Protein AF-A0A8S4MNX4-F1 (afdb_monomer_lite)

Structure (mmCIF, N/CA/C/O backbone):
data_AF-A0A8S4MNX4-F1
#
_entry.id   AF-A0A8S4MNX4-F1
#
loop_
_atom_site.group_PDB
_atom_site.id
_atom_site.type_symbol
_atom_site.label_atom_id
_atom_site.label_alt_id
_atom_site.label_comp_id
_atom_site.label_asym_id
_atom_site.label_entity_id
_atom_site.label_seq_id
_atom_site.pdbx_PDB_ins_code
_atom_site.Cartn_x
_atom_site.Cartn_y
_atom_site.Cartn_z
_atom_site.occupancy
_atom_site.B_iso_or_equiv
_atom_site.auth_seq_id
_atom_site.auth_comp_id
_atom_site.auth_asym_id
_atom_site.auth_atom_id
_atom_site.pdbx_PDB_model_num
ATOM 1 N N . MET A 1 1 ? 34.946 47.083 18.768 1.00 39.03 1 MET A N 1
ATOM 2 C CA . MET A 1 1 ? 33.896 46.041 18.803 1.00 39.03 1 MET A CA 1
ATOM 3 C C . MET A 1 1 ? 33.936 45.391 20.173 1.00 39.03 1 MET A C 1
ATOM 5 O O . MET A 1 1 ? 34.998 44.971 20.611 1.00 39.03 1 MET A O 1
ATOM 9 N N . THR A 1 2 ? 32.820 45.451 20.888 1.00 36.00 2 THR A N 1
ATOM 10 C CA . THR A 1 2 ? 32.726 45.239 22.337 1.00 36.00 2 THR A CA 1
ATOM 11 C C . THR A 1 2 ? 32.490 43.760 22.642 1.00 36.00 2 THR A C 1
ATOM 13 O O . THR A 1 2 ? 31.505 43.188 22.185 1.00 36.00 2 THR A O 1
ATOM 16 N N . PHE A 1 3 ? 33.386 43.136 23.410 1.00 36.28 3 PHE A N 1
ATOM 17 C CA . PHE A 1 3 ? 33.218 41.770 23.909 1.00 36.28 3 PHE A CA 1
ATOM 18 C C . PHE A 1 3 ? 32.272 41.771 25.115 1.00 36.28 3 PHE A C 1
ATOM 20 O O . PHE A 1 3 ? 32.603 42.301 26.176 1.00 36.28 3 PHE A O 1
ATOM 27 N N . VAL A 1 4 ? 31.095 41.161 24.969 1.00 43.47 4 VAL A N 1
ATOM 28 C CA . VAL A 1 4 ? 30.191 40.906 26.096 1.00 43.47 4 VAL A CA 1
ATOM 29 C C . VAL A 1 4 ? 30.717 39.697 26.873 1.00 43.47 4 VAL A C 1
ATOM 31 O O . VAL A 1 4 ? 30.594 38.553 26.439 1.00 43.47 4 VAL A O 1
ATOM 34 N N . ARG A 1 5 ? 31.316 39.964 28.039 1.00 37.06 5 ARG A N 1
ATOM 35 C CA . ARG A 1 5 ? 31.623 38.970 29.079 1.00 37.06 5 ARG A CA 1
ATOM 36 C C . ARG A 1 5 ? 30.320 38.288 29.518 1.00 37.06 5 ARG A C 1
ATOM 38 O O . ARG A 1 5 ? 29.482 38.927 30.151 1.00 37.06 5 ARG A O 1
ATOM 45 N N . LYS A 1 6 ? 30.152 36.993 29.230 1.00 40.72 6 LYS A N 1
ATOM 46 C CA . LYS A 1 6 ? 29.154 36.165 29.924 1.00 40.72 6 LYS A CA 1
ATOM 47 C C . LYS A 1 6 ? 29.643 35.912 31.352 1.00 40.72 6 LYS A C 1
ATOM 49 O O . LYS A 1 6 ? 30.762 35.455 31.564 1.00 40.72 6 LYS A O 1
ATOM 54 N N . LYS A 1 7 ? 28.798 36.274 32.314 1.00 39.12 7 LYS A N 1
ATOM 55 C CA . LYS A 1 7 ? 28.957 36.038 33.752 1.00 39.12 7 LYS A CA 1
ATOM 56 C C . LYS A 1 7 ? 28.860 34.520 34.012 1.00 39.12 7 LYS A C 1
ATOM 58 O O . LYS A 1 7 ? 27.971 33.906 33.418 1.00 39.12 7 LYS A O 1
ATOM 63 N N . PRO A 1 8 ? 29.719 33.908 34.844 1.00 38.78 8 PRO A N 1
ATOM 64 C CA . PRO A 1 8 ? 29.525 32.519 35.240 1.00 38.78 8 PRO A CA 1
ATOM 65 C C . PRO A 1 8 ? 28.277 32.441 36.128 1.00 38.78 8 PRO A C 1
ATOM 67 O O . PRO A 1 8 ? 28.123 33.229 37.064 1.00 38.78 8 PRO A O 1
ATOM 70 N N . LEU A 1 9 ? 27.351 31.551 35.772 1.00 41.06 9 LEU A N 1
ATOM 71 C CA . LEU A 1 9 ? 26.230 31.185 36.631 1.00 41.06 9 LEU A CA 1
ATOM 72 C C . LEU A 1 9 ? 26.793 30.347 37.778 1.00 41.06 9 LEU A C 1
ATOM 74 O O . LEU A 1 9 ? 27.522 29.392 37.539 1.00 41.06 9 LEU A O 1
ATOM 78 N N . SER A 1 10 ? 26.487 30.803 38.990 1.00 39.88 10 SER A N 1
ATOM 79 C CA . SER A 1 10 ? 26.881 30.239 40.277 1.00 39.88 10 SER A CA 1
ATOM 80 C C . SER A 1 10 ? 26.704 28.725 40.324 1.00 39.88 10 SER A C 1
ATOM 82 O O . SER A 1 10 ? 25.630 28.221 39.989 1.00 39.88 10 SER A O 1
ATOM 84 N N . ASP A 1 11 ? 27.745 28.042 40.796 1.00 48.66 11 ASP A N 1
ATOM 85 C CA . ASP A 1 11 ? 27.644 26.715 41.391 1.00 48.66 11 ASP A CA 1
ATOM 86 C C . ASP A 1 11 ? 26.661 26.798 42.566 1.00 48.66 11 ASP A C 1
ATOM 88 O O . ASP A 1 11 ? 26.809 27.673 43.417 1.00 48.66 11 ASP A O 1
ATOM 92 N N . ASP A 1 12 ? 25.605 25.985 42.487 1.00 46.22 12 ASP A N 1
ATOM 93 C CA . ASP A 1 12 ? 24.727 25.475 43.557 1.00 46.22 12 ASP A CA 1
ATOM 94 C C . ASP A 1 12 ? 23.329 25.188 42.980 1.00 46.22 12 ASP A C 1
ATOM 96 O O . ASP A 1 12 ? 22.309 25.745 43.385 1.00 46.22 12 ASP A O 1
ATOM 100 N N . VAL A 1 13 ? 23.268 24.286 41.992 1.00 44.94 13 VAL A N 1
ATOM 101 C CA . VAL A 1 13 ? 22.011 23.622 41.625 1.00 44.94 13 VAL A CA 1
ATOM 102 C C . VAL A 1 13 ? 22.039 22.237 42.250 1.00 44.94 13 VAL A C 1
ATOM 104 O O . VAL A 1 13 ? 22.591 21.291 41.691 1.00 44.94 13 VAL A O 1
ATOM 107 N N . ILE A 1 14 ? 21.442 22.121 43.433 1.00 46.50 14 ILE A N 1
ATOM 108 C CA . ILE A 1 14 ? 21.118 20.828 44.032 1.00 46.50 14 ILE A CA 1
ATOM 109 C C . ILE A 1 14 ? 20.014 20.212 43.164 1.00 46.50 14 ILE A C 1
ATOM 111 O O . ILE A 1 14 ? 18.851 20.604 43.255 1.00 46.50 14 ILE A O 1
ATOM 115 N N . LEU A 1 15 ? 20.380 19.280 42.278 1.00 45.38 15 LEU A N 1
ATOM 116 C CA . LEU A 1 15 ? 19.405 18.462 41.557 1.00 45.38 15 LEU A CA 1
ATOM 117 C C . LEU A 1 15 ? 18.716 17.515 42.558 1.00 45.38 15 LEU A C 1
ATOM 119 O O . LEU A 1 15 ? 19.412 16.728 43.202 1.00 45.38 15 LEU A O 1
ATOM 123 N N . PRO A 1 16 ? 17.378 17.532 42.690 1.00 46.88 16 PRO A N 1
ATOM 124 C CA . PRO A 1 16 ? 16.677 16.544 43.500 1.00 46.88 16 PRO A CA 1
ATOM 125 C C . PRO A 1 16 ? 16.816 15.146 42.875 1.00 46.88 16 PRO A C 1
ATOM 127 O O . PRO A 1 16 ? 16.518 14.940 41.696 1.00 46.88 16 PRO A O 1
ATOM 130 N N . SER A 1 17 ? 17.246 14.175 43.681 1.00 50.31 17 SER A N 1
ATOM 131 C CA . SER A 1 17 ? 17.567 12.777 43.333 1.00 50.31 17 SER A CA 1
ATOM 132 C C . SER A 1 17 ? 16.363 11.913 42.920 1.00 50.31 17 SER A C 1
ATOM 134 O O . SER A 1 17 ? 16.457 10.690 42.858 1.00 50.31 17 SER A O 1
ATOM 136 N N . ASN A 1 18 ? 15.210 12.531 42.684 1.00 49.69 18 ASN A N 1
ATOM 137 C CA . ASN A 1 18 ? 13.906 11.886 42.580 1.00 49.69 18 ASN A CA 1
ATOM 138 C C . ASN A 1 18 ? 13.135 12.340 41.330 1.00 49.69 18 ASN A C 1
ATOM 140 O O . ASN A 1 18 ? 11.906 12.364 41.316 1.00 49.69 18 ASN A O 1
ATOM 144 N N . LEU A 1 19 ? 13.863 12.627 40.246 1.00 43.12 19 LEU A N 1
ATOM 145 C CA . LEU A 1 19 ? 13.312 12.647 38.891 1.00 43.12 19 LEU A CA 1
ATOM 146 C C . LEU A 1 19 ? 12.924 11.218 38.488 1.00 43.12 19 LEU A C 1
ATOM 148 O O . LEU A 1 19 ? 13.698 10.477 37.885 1.00 43.12 19 LEU A O 1
ATOM 152 N N . THR A 1 20 ? 11.704 10.816 38.838 1.00 49.06 20 THR A N 1
ATOM 153 C CA . THR A 1 20 ? 11.046 9.688 38.178 1.00 49.06 20 THR A CA 1
ATOM 154 C C . THR A 1 20 ? 10.915 10.069 36.707 1.00 49.06 20 THR A C 1
ATOM 156 O O . THR A 1 20 ? 10.395 11.138 36.393 1.00 49.06 20 THR A O 1
ATOM 159 N N . SER A 1 21 ? 11.442 9.242 35.804 1.00 52.34 21 SER A N 1
ATOM 160 C CA . SER A 1 21 ? 11.353 9.468 34.360 1.00 52.34 21 SER A CA 1
ATOM 161 C C . SER A 1 21 ? 9.887 9.352 33.927 1.00 52.34 21 SER A C 1
ATOM 163 O O . SER A 1 21 ? 9.402 8.284 33.562 1.00 52.34 21 SER A O 1
ATOM 165 N N . GLY A 1 22 ? 9.136 10.443 34.071 1.00 52.94 22 GLY A N 1
ATOM 166 C CA . GLY A 1 22 ? 7.780 10.563 33.564 1.00 52.94 22 GLY A CA 1
ATOM 167 C C . GLY A 1 22 ? 7.856 10.671 32.051 1.00 52.94 22 GLY A C 1
ATOM 168 O O . GLY A 1 22 ? 8.294 11.691 31.522 1.00 52.94 22 GLY A O 1
ATOM 169 N N . SER A 1 23 ? 7.473 9.605 31.352 1.00 58.25 23 SER A N 1
ATOM 170 C CA . SER A 1 23 ? 7.334 9.636 29.899 1.00 58.25 23 SER A CA 1
ATOM 171 C C . SER A 1 23 ? 6.210 10.606 29.542 1.00 58.25 23 SER A C 1
ATOM 173 O O . SER A 1 23 ? 5.058 10.408 29.932 1.00 58.25 23 SER A O 1
ATOM 175 N N . LEU A 1 24 ? 6.545 11.688 28.843 1.00 54.34 24 LEU A N 1
ATOM 176 C CA . LEU A 1 24 ? 5.565 12.663 28.389 1.00 54.34 24 LEU A CA 1
ATOM 177 C C . LEU A 1 24 ? 4.922 12.123 27.108 1.00 54.34 24 LEU A C 1
ATOM 179 O O . LEU A 1 24 ? 5.516 12.176 26.031 1.00 54.34 24 LEU A O 1
ATOM 183 N N . ILE A 1 25 ? 3.714 11.569 27.228 1.00 50.03 25 ILE A N 1
ATOM 184 C CA . ILE A 1 25 ? 2.930 11.129 26.071 1.00 50.03 25 ILE A CA 1
ATOM 185 C C . ILE A 1 25 ? 2.338 12.378 25.413 1.00 50.03 25 ILE A C 1
ATOM 187 O O . ILE A 1 25 ? 1.323 12.914 25.854 1.00 50.03 25 ILE A O 1
ATOM 191 N N . VAL A 1 26 ? 2.989 12.863 24.354 1.00 49.31 26 VAL A N 1
ATOM 192 C CA . VAL A 1 26 ? 2.405 13.882 23.475 1.00 49.31 26 VAL A CA 1
ATOM 193 C C . VAL A 1 26 ? 1.357 13.195 22.604 1.00 49.31 26 VAL A C 1
ATOM 195 O O . VAL A 1 26 ? 1.685 12.584 21.588 1.00 49.31 26 VAL A O 1
ATOM 198 N N . VAL A 1 27 ? 0.089 13.287 23.001 1.00 51.09 27 VAL A N 1
ATOM 199 C CA . VAL A 1 27 ? -1.033 12.888 22.145 1.00 51.09 27 VAL A CA 1
ATOM 200 C C . VAL A 1 27 ? -1.179 13.963 21.069 1.00 51.09 27 VAL A C 1
ATOM 202 O O . VAL A 1 27 ? -1.701 15.046 21.331 1.00 51.09 27 VAL A O 1
ATOM 205 N N . GLN A 1 28 ? -0.651 13.711 19.868 1.00 54.62 28 GLN A N 1
ATOM 206 C CA . GLN A 1 28 ? -0.960 14.561 18.719 1.00 54.62 28 GLN A CA 1
ATOM 207 C C . GLN A 1 28 ? -2.448 14.391 18.390 1.00 54.62 28 GLN A C 1
ATOM 209 O O . GLN A 1 28 ? -2.867 13.255 18.164 1.00 54.62 28 GLN A O 1
ATOM 214 N N . PRO A 1 29 ? -3.243 15.476 18.364 1.00 58.97 29 PRO A N 1
ATOM 215 C CA . PRO A 1 29 ? -4.630 15.388 17.936 1.00 58.97 29 PRO A CA 1
ATOM 216 C C . PRO A 1 29 ? -4.685 14.869 16.497 1.00 58.97 29 PRO A C 1
ATOM 218 O O . PRO A 1 29 ? -3.839 15.231 15.670 1.00 58.97 29 PRO A O 1
ATOM 221 N N . GLU A 1 30 ? -5.668 14.015 16.211 1.00 65.62 30 GLU A N 1
ATOM 222 C CA . GLU A 1 30 ? -5.913 13.541 14.852 1.00 65.62 30 GLU A CA 1
ATOM 223 C C . GLU A 1 30 ? -6.116 14.749 13.937 1.00 65.62 30 GLU A C 1
ATOM 225 O O . GLU A 1 30 ? -6.883 15.669 14.231 1.00 65.62 30 GLU A O 1
ATOM 230 N N . GLN A 1 31 ? -5.331 14.799 12.859 1.00 73.00 31 GLN A N 1
ATOM 231 C CA . GLN A 1 31 ? -5.483 15.860 11.875 1.00 73.00 31 GLN A CA 1
ATOM 232 C C . GLN A 1 31 ? -6.811 15.643 11.151 1.00 73.00 31 GLN A C 1
ATOM 234 O O . GLN A 1 31 ? -7.130 14.495 10.854 1.00 73.00 31 GLN A O 1
ATOM 239 N N . PRO A 1 32 ? -7.558 16.711 10.832 1.00 77.62 32 PRO A N 1
ATOM 240 C CA . PRO A 1 32 ? -8.809 16.557 10.116 1.00 77.62 32 PRO A CA 1
ATOM 241 C C . PRO A 1 32 ? -8.562 15.926 8.748 1.00 77.62 32 PRO A C 1
ATOM 243 O O . PRO A 1 32 ? -7.567 16.248 8.070 1.00 77.62 32 PRO A O 1
ATOM 246 N N . ASP A 1 33 ? -9.511 15.081 8.362 1.00 85.19 33 ASP A N 1
ATOM 247 C CA . ASP A 1 33 ? -9.561 14.480 7.042 1.00 85.19 33 ASP A CA 1
ATOM 248 C C . ASP A 1 33 ? -9.594 15.564 5.963 1.00 85.19 33 ASP A C 1
ATOM 250 O O . ASP A 1 33 ? -10.195 16.634 6.122 1.00 85.19 33 ASP A O 1
ATOM 254 N N . LEU A 1 34 ? -8.926 15.283 4.851 1.00 83.12 34 LEU A N 1
ATOM 255 C CA . LEU A 1 34 ? -8.986 16.076 3.638 1.00 83.12 34 LEU A CA 1
ATOM 256 C C . LEU A 1 34 ? -9.549 15.239 2.492 1.00 83.12 34 LEU A C 1
ATOM 258 O O . LEU A 1 34 ? -9.193 14.066 2.371 1.00 83.12 34 LEU A O 1
ATOM 262 N N . PRO A 1 35 ? -10.352 15.858 1.612 1.00 84.00 35 PRO A N 1
ATOM 263 C CA . PRO A 1 35 ? -10.876 15.181 0.436 1.00 84.00 35 PRO A CA 1
ATOM 264 C C . PRO A 1 35 ? -9.740 14.751 -0.495 1.00 84.00 35 PRO A C 1
ATOM 266 O O . PRO A 1 35 ? -8.751 15.480 -0.672 1.00 84.00 35 PRO A O 1
ATOM 269 N N . LEU A 1 36 ? -9.902 13.588 -1.130 1.00 85.56 36 LEU A N 1
ATOM 270 C CA . LEU A 1 36 ? -8.908 13.035 -2.048 1.00 85.56 36 LEU A CA 1
ATOM 271 C C . LEU A 1 36 ? -8.596 13.985 -3.206 1.00 85.56 36 LEU A C 1
ATOM 273 O O . LEU A 1 36 ? -7.433 14.095 -3.597 1.00 85.56 36 LEU A O 1
ATOM 277 N N . GLU A 1 37 ? -9.590 14.705 -3.727 1.00 85.12 37 GLU A N 1
ATOM 278 C CA . GLU A 1 37 ? -9.418 15.648 -4.837 1.00 85.12 37 GLU A CA 1
ATOM 279 C C . GLU A 1 37 ? -8.379 16.725 -4.509 1.00 85.12 37 GLU A C 1
ATOM 281 O O . GLU A 1 37 ? -7.594 17.110 -5.373 1.00 85.12 37 GLU A O 1
ATOM 286 N N . GLY A 1 38 ? -8.329 17.166 -3.247 1.00 82.88 38 GLY A N 1
ATOM 287 C CA . GLY A 1 38 ? -7.366 18.161 -2.781 1.00 82.88 38 GLY A CA 1
ATOM 288 C C . GLY A 1 38 ? -5.952 17.614 -2.567 1.00 82.88 38 GLY A C 1
ATOM 289 O O . GLY A 1 38 ? -5.016 18.402 -2.479 1.00 82.88 38 GLY A O 1
ATOM 290 N N . LEU A 1 39 ? -5.783 16.289 -2.477 1.00 89.75 39 LEU A N 1
ATOM 291 C CA . LEU A 1 39 ? -4.498 15.630 -2.201 1.00 89.75 39 LEU A 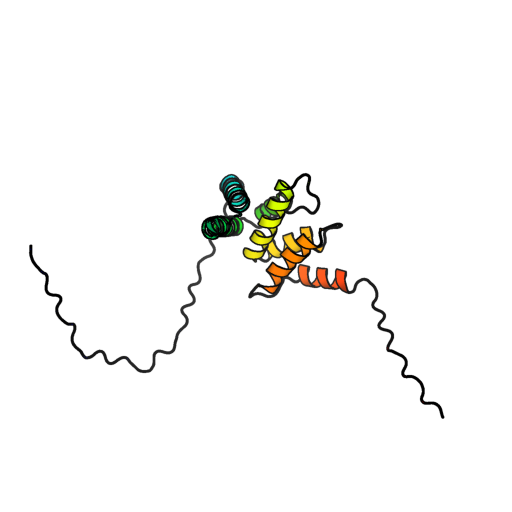CA 1
ATOM 292 C C . LEU A 1 39 ? -3.966 14.792 -3.368 1.00 89.75 39 LEU A C 1
ATOM 294 O O . LEU A 1 39 ? -2.832 14.310 -3.322 1.00 89.75 39 LEU A O 1
ATOM 298 N N . GLN A 1 40 ? -4.766 14.584 -4.411 1.00 92.38 40 GLN A N 1
ATOM 299 C CA . GLN A 1 40 ? -4.465 13.633 -5.474 1.00 92.38 40 GLN A CA 1
ATOM 300 C C . GLN A 1 40 ? -3.170 13.971 -6.222 1.00 92.38 40 GLN A C 1
ATOM 302 O O . GLN A 1 40 ? -2.369 13.072 -6.493 1.00 92.38 40 GLN A O 1
ATOM 307 N N . GLU A 1 41 ? -2.957 15.242 -6.562 1.00 93.94 41 GLU A N 1
ATOM 308 C CA . GLU A 1 41 ? -1.743 15.679 -7.261 1.00 93.94 41 GLU A CA 1
ATOM 309 C C . GLU A 1 41 ? -0.497 15.450 -6.404 1.00 93.94 41 GLU A C 1
ATOM 311 O O . GLU A 1 41 ? 0.490 14.892 -6.891 1.00 93.94 41 GLU A O 1
ATOM 316 N N . ASP A 1 42 ? -0.573 15.767 -5.112 1.00 96.06 42 ASP A N 1
ATOM 317 C CA . ASP A 1 42 ? 0.524 15.562 -4.170 1.00 96.06 42 ASP A CA 1
ATOM 318 C C . ASP A 1 42 ? 0.821 14.076 -3.956 1.00 96.06 42 ASP A C 1
ATOM 320 O O . ASP A 1 42 ? 1.988 13.674 -3.916 1.00 96.06 42 ASP A O 1
ATOM 324 N N . ILE A 1 43 ? -0.209 13.229 -3.865 1.00 96.62 43 ILE A N 1
ATOM 325 C CA . ILE A 1 43 ? -0.044 11.774 -3.758 1.00 96.62 43 ILE A CA 1
ATOM 326 C C . ILE A 1 43 ? 0.670 11.233 -5.002 1.00 96.62 43 ILE A C 1
ATOM 328 O O . ILE A 1 43 ? 1.660 10.507 -4.881 1.00 96.62 43 ILE A O 1
ATOM 332 N N . ILE A 1 44 ? 0.226 11.618 -6.202 1.00 96.62 44 ILE A N 1
ATOM 333 C CA . ILE A 1 44 ? 0.845 11.190 -7.466 1.00 96.62 44 ILE A CA 1
ATOM 334 C C . ILE A 1 44 ? 2.277 11.731 -7.592 1.00 96.62 44 ILE A C 1
ATOM 336 O O . ILE A 1 44 ? 3.174 11.015 -8.062 1.00 96.62 44 ILE A O 1
ATOM 340 N N . GLY A 1 45 ? 2.507 12.971 -7.162 1.00 96.88 45 GLY A N 1
ATOM 341 C CA . GLY A 1 45 ? 3.816 13.615 -7.147 1.00 96.88 45 GLY A CA 1
ATOM 342 C C . GLY A 1 45 ? 4.802 12.874 -6.249 1.00 96.88 45 GLY A C 1
ATOM 343 O O . GLY A 1 45 ? 5.891 12.506 -6.699 1.00 96.88 45 GLY A O 1
ATOM 344 N N . ASN A 1 46 ? 4.400 12.565 -5.015 1.00 98.12 46 ASN A N 1
ATOM 345 C CA . ASN A 1 46 ? 5.225 11.822 -4.064 1.00 98.12 46 ASN A CA 1
ATOM 346 C C . ASN A 1 46 ? 5.465 10.376 -4.512 1.00 98.12 46 ASN A C 1
ATOM 348 O O . ASN A 1 46 ? 6.602 9.904 -4.467 1.00 98.12 46 ASN A O 1
ATOM 352 N N . LEU A 1 47 ? 4.444 9.702 -5.044 1.00 96.94 47 LEU A N 1
ATOM 353 C CA . LEU A 1 47 ? 4.572 8.365 -5.631 1.00 96.94 47 LEU A CA 1
ATOM 354 C C . LEU A 1 47 ? 5.599 8.350 -6.775 1.00 96.94 47 LEU A C 1
ATOM 356 O O . LEU A 1 47 ? 6.507 7.515 -6.823 1.00 96.94 47 LEU A O 1
ATOM 360 N N . THR A 1 48 ? 5.510 9.333 -7.672 1.00 97.44 48 THR A N 1
ATOM 361 C CA . THR A 1 48 ? 6.470 9.502 -8.768 1.00 97.44 48 THR A CA 1
ATOM 362 C C . THR A 1 48 ? 7.866 9.841 -8.250 1.00 97.44 48 THR A C 1
ATOM 364 O O . THR A 1 48 ? 8.849 9.332 -8.792 1.00 97.44 48 THR A O 1
ATOM 367 N N . CYS A 1 49 ? 7.976 10.659 -7.201 1.00 97.81 49 CYS A N 1
ATOM 368 C CA . CYS A 1 49 ? 9.255 10.971 -6.574 1.00 97.81 49 CYS A CA 1
ATOM 369 C C . CYS A 1 49 ? 9.934 9.711 -6.023 1.00 97.81 49 CYS A C 1
ATOM 371 O O . CYS A 1 49 ? 11.104 9.483 -6.337 1.00 97.81 49 CYS A O 1
ATOM 373 N N . VAL A 1 50 ? 9.215 8.877 -5.261 1.00 97.56 50 VAL A N 1
ATOM 374 C CA . VAL A 1 50 ? 9.758 7.625 -4.704 1.00 97.56 50 VAL A CA 1
ATOM 375 C C . VAL A 1 50 ? 10.282 6.730 -5.825 1.00 97.56 50 VAL A C 1
ATOM 377 O O . VAL A 1 50 ? 11.421 6.265 -5.765 1.00 97.56 50 VAL A O 1
ATOM 380 N N . ARG A 1 51 ? 9.490 6.562 -6.889 1.00 96.19 51 ARG A N 1
ATOM 381 C CA . ARG A 1 51 ? 9.847 5.735 -8.047 1.00 96.19 51 ARG A CA 1
ATOM 382 C C . ARG A 1 51 ? 11.084 6.237 -8.796 1.00 96.19 51 ARG A C 1
ATOM 384 O O . ARG A 1 51 ? 11.885 5.422 -9.246 1.00 96.19 51 ARG A O 1
ATOM 391 N N . LYS A 1 52 ? 11.250 7.557 -8.942 1.00 96.38 52 LYS A N 1
ATOM 392 C CA . LYS A 1 52 ? 12.381 8.161 -9.676 1.00 96.38 52 LYS A CA 1
ATOM 393 C C . LYS A 1 52 ? 13.708 8.108 -8.910 1.00 96.38 52 LYS A C 1
ATOM 395 O O . LYS A 1 52 ? 14.760 8.136 -9.542 1.00 96.38 52 LYS A O 1
ATOM 400 N N . HIS A 1 53 ? 13.673 8.029 -7.582 1.00 95.56 53 HIS A N 1
ATOM 401 C CA . HIS A 1 53 ? 14.864 8.096 -6.735 1.00 95.56 53 HIS A CA 1
ATOM 402 C C . HIS A 1 53 ? 15.316 6.701 -6.276 1.00 95.56 53 HIS A C 1
ATOM 404 O O . HIS A 1 53 ? 15.053 6.280 -5.149 1.00 95.56 53 HIS A O 1
ATOM 410 N N . GLN A 1 54 ? 15.996 5.950 -7.148 1.00 89.38 54 GLN A N 1
ATOM 411 C CA . GLN A 1 54 ? 16.357 4.549 -6.867 1.00 89.38 54 GLN A CA 1
ATOM 412 C C . GLN A 1 54 ? 17.801 4.344 -6.384 1.00 89.38 54 GLN A C 1
ATOM 414 O O . GLN A 1 54 ? 18.087 3.313 -5.771 1.00 89.38 54 GLN A O 1
ATOM 419 N N . THR A 1 55 ? 18.705 5.306 -6.598 1.00 91.81 55 THR A N 1
ATOM 420 C CA . THR A 1 55 ? 20.125 5.140 -6.243 1.00 91.81 55 THR A CA 1
ATOM 421 C C . THR A 1 55 ? 20.376 5.300 -4.738 1.00 91.81 55 THR A C 1
ATOM 423 O O . THR A 1 55 ? 19.571 5.883 -4.009 1.00 91.81 55 THR A O 1
ATOM 426 N N . LYS A 1 56 ? 21.514 4.781 -4.250 1.00 89.75 56 LYS A N 1
ATOM 427 C CA . LYS A 1 56 ? 21.906 4.901 -2.832 1.00 89.75 56 LYS A CA 1
ATOM 428 C C . LYS A 1 56 ? 22.038 6.364 -2.395 1.00 89.75 56 LYS A C 1
ATOM 430 O O . LYS A 1 56 ? 21.529 6.721 -1.333 1.00 89.75 56 LYS A O 1
ATOM 435 N N . ASP A 1 57 ? 22.619 7.210 -3.241 1.00 93.69 57 ASP A N 1
ATOM 436 C CA . ASP A 1 57 ? 22.817 8.640 -2.957 1.00 93.69 57 ASP A CA 1
ATOM 437 C C . ASP A 1 57 ? 21.493 9.415 -2.884 1.00 93.69 57 ASP A C 1
ATOM 439 O O . ASP A 1 57 ? 21.389 10.441 -2.217 1.00 93.69 57 ASP A O 1
ATOM 443 N N . GLN A 1 58 ? 20.443 8.890 -3.519 1.00 94.19 58 GLN A N 1
ATOM 444 C CA . GLN A 1 58 ? 19.098 9.464 -3.519 1.00 94.19 58 GLN A CA 1
ATOM 445 C C . GLN A 1 58 ? 18.201 8.925 -2.393 1.00 94.19 58 GLN A C 1
ATOM 447 O O . GLN A 1 58 ? 17.037 9.323 -2.291 1.00 94.19 58 GLN A O 1
ATOM 452 N N . SER A 1 59 ? 18.719 8.038 -1.536 1.00 93.88 59 SER A N 1
ATOM 453 C CA . SER A 1 59 ? 17.949 7.375 -0.475 1.00 93.88 59 SER A CA 1
ATOM 454 C C . SER A 1 59 ? 17.230 8.358 0.448 1.00 93.88 59 SER A C 1
ATOM 456 O O . SER A 1 59 ? 16.055 8.160 0.741 1.00 93.88 59 SER A O 1
ATOM 458 N N . ARG A 1 60 ? 17.888 9.455 0.844 1.00 96.19 60 ARG A N 1
ATOM 459 C CA . ARG A 1 60 ? 17.283 10.487 1.699 1.00 96.19 60 ARG A CA 1
ATOM 460 C C . ARG A 1 60 ? 16.062 11.127 1.038 1.00 96.19 60 ARG A C 1
ATOM 462 O O . ARG A 1 60 ? 15.023 11.240 1.677 1.00 96.19 60 ARG A O 1
ATOM 469 N N . THR A 1 61 ? 16.169 11.507 -0.234 1.00 96.75 61 THR A N 1
ATOM 470 C CA . THR A 1 61 ? 15.055 12.093 -0.994 1.00 96.75 61 THR A CA 1
ATOM 471 C C . THR A 1 61 ? 13.920 11.093 -1.164 1.00 96.75 61 THR A C 1
ATOM 473 O O . THR A 1 61 ? 12.765 11.439 -0.921 1.00 96.75 61 THR A O 1
ATOM 476 N N . ARG A 1 62 ? 14.242 9.836 -1.499 1.00 97.12 62 ARG A N 1
ATOM 477 C CA . ARG A 1 62 ? 13.247 8.761 -1.593 1.00 97.12 62 ARG A CA 1
ATOM 478 C C . ARG A 1 62 ? 12.483 8.595 -0.280 1.00 97.12 62 ARG A C 1
ATOM 480 O O . ARG A 1 62 ? 11.256 8.566 -0.303 1.00 97.12 62 ARG A O 1
ATOM 487 N N . SER A 1 63 ? 13.190 8.525 0.848 1.00 97.12 63 SER A N 1
ATOM 488 C CA . SER A 1 63 ? 12.569 8.392 2.169 1.00 97.12 63 SER A CA 1
ATOM 489 C C . SER A 1 63 ? 11.691 9.593 2.509 1.00 97.12 63 SER A C 1
ATOM 491 O O . SER A 1 63 ? 10.580 9.404 2.990 1.00 97.12 63 SER A O 1
ATOM 493 N N . THR A 1 64 ? 12.129 10.819 2.208 1.00 97.81 64 THR A N 1
ATOM 494 C CA . THR A 1 64 ? 11.303 12.020 2.407 1.00 97.81 64 THR A CA 1
ATOM 495 C C . THR A 1 64 ? 10.006 11.951 1.603 1.00 97.81 64 THR A C 1
ATOM 497 O O . THR A 1 64 ? 8.937 12.159 2.171 1.00 97.81 64 THR A O 1
ATOM 500 N N . CYS A 1 65 ? 10.082 11.605 0.315 1.00 98.19 65 CYS A N 1
ATOM 501 C CA . CYS A 1 65 ? 8.899 11.480 -0.538 1.00 98.19 65 CYS A CA 1
ATOM 502 C C . CYS A 1 65 ? 7.961 10.360 -0.066 1.00 98.19 65 CYS A C 1
ATOM 504 O O . CYS A 1 65 ? 6.743 10.520 -0.085 1.00 98.19 65 CYS A O 1
ATOM 506 N N . PHE A 1 66 ? 8.509 9.245 0.421 1.00 98.12 66 PHE A N 1
ATOM 507 C CA . PHE A 1 66 ? 7.706 8.166 0.993 1.00 98.12 66 PHE A CA 1
ATOM 508 C C . PHE A 1 66 ? 6.996 8.602 2.282 1.00 98.12 66 PHE A C 1
ATOM 510 O O . PHE A 1 66 ? 5.797 8.388 2.431 1.00 98.12 66 PHE A O 1
ATOM 517 N N . LEU A 1 67 ? 7.695 9.278 3.197 1.00 97.69 67 LEU A N 1
ATOM 518 C CA . LEU A 1 67 ? 7.093 9.775 4.438 1.00 97.69 67 LEU A CA 1
ATOM 519 C C . LEU A 1 67 ? 6.017 10.837 4.174 1.00 97.69 67 LEU A C 1
ATOM 521 O O . LEU A 1 67 ? 4.993 10.860 4.856 1.00 97.69 67 LEU A O 1
ATOM 525 N N . GLN A 1 68 ? 6.221 11.697 3.174 1.00 97.94 68 GLN A N 1
ATOM 526 C CA . GLN A 1 68 ? 5.205 12.651 2.728 1.00 97.94 68 GLN A CA 1
ATOM 527 C C . GLN A 1 68 ? 3.985 11.937 2.140 1.00 97.94 68 GLN A C 1
ATOM 529 O O . GLN A 1 68 ? 2.864 12.282 2.506 1.00 97.94 68 GLN A O 1
ATOM 534 N N . LEU A 1 69 ? 4.189 10.904 1.316 1.00 98.25 69 LEU A N 1
ATOM 535 C CA . LEU A 1 69 ? 3.106 10.064 0.804 1.00 98.25 69 LEU A CA 1
ATOM 536 C C . LEU A 1 69 ? 2.283 9.449 1.947 1.00 98.25 69 LEU A C 1
ATOM 538 O O . LEU A 1 69 ? 1.068 9.619 1.979 1.00 98.25 69 LEU A O 1
ATOM 542 N N . VAL A 1 70 ? 2.937 8.805 2.918 1.00 96.88 70 VAL A N 1
ATOM 543 C CA . VAL A 1 70 ? 2.271 8.208 4.093 1.00 96.88 70 VAL A CA 1
ATOM 544 C C . VAL A 1 70 ? 1.487 9.263 4.878 1.00 96.88 70 VAL A C 1
ATOM 546 O O . VAL A 1 70 ? 0.339 9.029 5.255 1.00 96.88 70 VAL A O 1
ATOM 549 N N . LYS A 1 71 ? 2.066 10.454 5.079 1.00 95.81 71 LYS A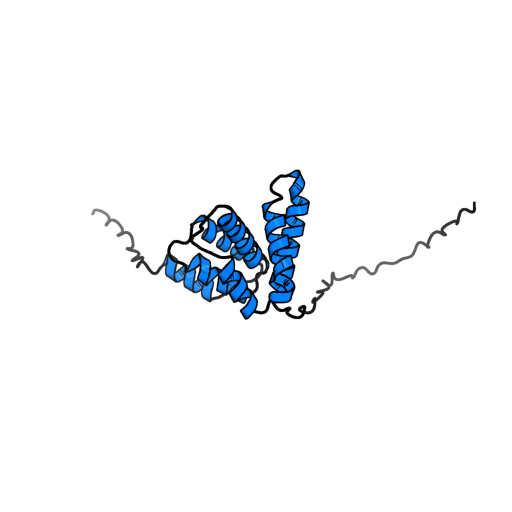 N 1
ATOM 550 C CA . LYS A 1 71 ? 1.394 11.560 5.774 1.00 95.81 71 LYS A CA 1
ATOM 551 C C . LYS A 1 71 ? 0.137 12.033 5.042 1.00 95.81 71 LYS A C 1
ATOM 553 O O . LYS A 1 71 ? -0.842 12.353 5.704 1.00 95.81 71 LYS A O 1
ATOM 558 N N . LEU A 1 72 ? 0.161 12.099 3.711 1.00 96.06 72 LEU A N 1
ATOM 559 C CA . LEU A 1 72 ? -1.001 12.492 2.909 1.00 96.06 72 LEU A CA 1
ATOM 560 C C . LEU A 1 72 ? -2.103 11.434 2.982 1.00 96.06 72 LEU A C 1
ATOM 562 O O . LEU A 1 72 ? -3.250 11.774 3.245 1.00 96.06 72 LEU A O 1
ATOM 566 N N . ILE A 1 73 ? -1.743 10.157 2.827 1.00 96.38 73 ILE A N 1
ATOM 567 C CA . ILE A 1 73 ? -2.696 9.039 2.878 1.00 96.38 73 ILE A CA 1
ATOM 568 C C . ILE A 1 73 ? -3.373 8.955 4.250 1.00 96.38 73 ILE A C 1
ATOM 570 O O . ILE A 1 73 ? -4.572 8.710 4.323 1.00 96.38 73 ILE A O 1
ATOM 574 N N . ARG A 1 74 ? -2.639 9.216 5.339 1.00 94.69 74 ARG A N 1
ATOM 575 C CA . ARG A 1 74 ? -3.192 9.221 6.704 1.00 94.69 74 ARG A CA 1
ATOM 576 C C . ARG A 1 74 ? -4.280 10.283 6.929 1.00 94.69 74 ARG A C 1
ATOM 578 O O . ARG A 1 74 ? -5.000 10.189 7.912 1.00 94.69 74 ARG A O 1
ATOM 585 N N . ARG A 1 75 ? -4.385 11.290 6.057 1.00 93.56 75 ARG A N 1
ATOM 586 C CA . ARG A 1 75 ? -5.410 12.346 6.129 1.00 93.56 75 ARG A CA 1
ATOM 587 C C . ARG A 1 75 ? -6.637 12.048 5.273 1.00 93.56 75 ARG A C 1
ATOM 589 O O . ARG A 1 75 ? -7.475 12.925 5.124 1.00 93.56 75 ARG A O 1
ATOM 596 N N . LEU A 1 76 ? -6.701 10.890 4.628 1.00 94.19 76 LEU A N 1
ATOM 597 C CA . LEU A 1 76 ? -7.858 10.515 3.829 1.00 94.19 76 LEU A CA 1
ATOM 598 C C . LEU A 1 76 ? -8.926 9.895 4.724 1.00 94.19 76 LEU A C 1
ATOM 600 O O . LEU A 1 76 ? -8.608 9.095 5.605 1.00 94.19 76 LEU A O 1
ATOM 604 N N . SER A 1 77 ? -10.184 10.198 4.412 1.00 94.00 77 SER A N 1
ATOM 605 C CA . SER A 1 77 ? -11.321 9.458 4.954 1.00 94.00 77 SER A CA 1
ATOM 606 C C . SER A 1 77 ? -11.244 7.977 4.553 1.00 94.00 77 SER A C 1
ATOM 608 O O . SER A 1 77 ? -10.594 7.617 3.566 1.00 94.00 77 SER A O 1
ATOM 610 N N . GLU A 1 78 ? -11.948 7.090 5.264 1.00 94.31 78 GLU A N 1
ATOM 611 C CA . GLU A 1 78 ? -12.004 5.665 4.890 1.00 94.31 78 GLU A CA 1
ATOM 612 C C . GLU A 1 78 ? -12.495 5.463 3.444 1.00 94.31 78 GLU A C 1
ATOM 614 O O . GLU A 1 78 ? -11.954 4.628 2.713 1.00 94.31 78 GLU A O 1
ATOM 619 N N . ALA A 1 79 ? -13.482 6.252 3.005 1.00 94.56 79 ALA A N 1
ATOM 620 C CA . ALA A 1 79 ? -14.021 6.180 1.648 1.00 94.56 79 ALA A CA 1
ATOM 621 C C . ALA A 1 79 ? -12.964 6.556 0.595 1.00 94.56 79 ALA A C 1
ATOM 623 O O . ALA A 1 79 ? -12.766 5.827 -0.383 1.00 94.56 79 ALA A O 1
ATOM 624 N N . ASP A 1 80 ? -12.234 7.646 0.831 1.00 95.75 80 ASP A N 1
ATOM 625 C CA . ASP A 1 80 ? -11.160 8.116 -0.048 1.00 95.75 80 ASP A CA 1
ATOM 626 C C . ASP A 1 80 ? -9.973 7.150 -0.076 1.00 95.75 80 ASP A C 1
ATOM 628 O O . ASP A 1 80 ? -9.385 6.894 -1.132 1.00 95.75 80 ASP A O 1
ATOM 632 N N . LEU A 1 81 ? -9.647 6.550 1.069 1.00 95.88 81 LEU A N 1
ATOM 633 C CA . LEU A 1 81 ? -8.641 5.499 1.174 1.00 95.88 81 LEU A CA 1
ATOM 634 C C . LEU A 1 81 ? -9.054 4.247 0.379 1.00 95.88 81 LEU A C 1
ATOM 636 O O . LEU A 1 81 ? -8.226 3.627 -0.297 1.00 95.88 81 LEU A O 1
ATOM 640 N N . GLY A 1 82 ? -10.342 3.898 0.398 1.00 96.00 82 GLY A N 1
ATOM 641 C CA . GLY A 1 82 ? -10.923 2.827 -0.414 1.00 96.00 82 GLY A CA 1
ATOM 642 C C . GLY A 1 82 ? -10.839 3.101 -1.919 1.00 96.00 82 GLY A C 1
ATOM 643 O O . GLY A 1 82 ? -10.489 2.209 -2.706 1.00 96.00 82 GLY A O 1
ATOM 644 N N . ALA A 1 83 ? -11.090 4.346 -2.332 1.00 96.06 83 ALA A N 1
ATOM 645 C CA . ALA A 1 83 ? -10.940 4.779 -3.720 1.00 96.06 83 ALA A CA 1
ATOM 646 C C . ALA A 1 83 ? -9.466 4.758 -4.164 1.00 96.06 83 ALA A C 1
ATOM 648 O O . ALA A 1 83 ? -9.136 4.206 -5.222 1.00 96.06 83 ALA A O 1
ATOM 649 N N . LEU A 1 84 ? -8.564 5.289 -3.333 1.00 96.06 84 LEU A N 1
ATOM 650 C CA . LEU A 1 84 ? -7.125 5.303 -3.594 1.00 96.06 84 LEU A CA 1
ATOM 651 C C . LEU A 1 84 ? -6.558 3.880 -3.694 1.00 96.06 84 LEU A C 1
ATOM 653 O O . LEU A 1 84 ? -5.857 3.560 -4.660 1.00 96.06 84 LEU A O 1
ATOM 657 N N . SER A 1 85 ? -6.889 3.010 -2.737 1.00 96.00 85 SER A N 1
ATOM 658 C CA . SER A 1 85 ? -6.442 1.613 -2.739 1.00 96.00 85 SER A CA 1
ATOM 659 C C . SER A 1 85 ? -6.952 0.869 -3.972 1.00 96.00 85 SER A C 1
ATOM 661 O O . SER A 1 85 ? -6.173 0.194 -4.637 1.00 96.00 85 SER A O 1
ATOM 663 N N . SER A 1 86 ? -8.211 1.065 -4.369 1.00 95.38 86 SER A N 1
ATOM 664 C CA . SER A 1 86 ? -8.759 0.459 -5.591 1.00 95.38 86 SER A CA 1
ATOM 665 C C . SER A 1 86 ? -8.066 0.940 -6.869 1.00 95.38 86 SER A C 1
ATOM 667 O O . SER A 1 86 ? -7.974 0.187 -7.840 1.00 95.38 86 SER A O 1
ATOM 669 N N . ARG A 1 87 ? -7.565 2.178 -6.881 1.00 95.00 87 ARG A N 1
ATOM 670 C CA . ARG A 1 87 ? -6.859 2.750 -8.031 1.00 95.00 87 ARG A CA 1
ATOM 671 C C . ARG A 1 87 ? -5.432 2.227 -8.174 1.00 95.00 87 ARG A C 1
ATOM 673 O O . ARG A 1 87 ? -4.988 2.022 -9.304 1.00 95.00 87 ARG A O 1
ATOM 680 N N . PHE A 1 88 ? -4.713 2.060 -7.066 1.00 96.19 88 PHE A N 1
ATOM 681 C CA . PHE A 1 88 ? -3.268 1.810 -7.084 1.00 96.19 88 PHE A CA 1
ATOM 682 C C . PHE A 1 88 ? -2.859 0.402 -6.640 1.00 96.19 88 PHE A C 1
ATOM 684 O O . PHE A 1 88 ? -1.827 -0.075 -7.100 1.00 96.19 88 PHE A O 1
ATOM 691 N N . VAL A 1 89 ? -3.645 -0.278 -5.801 1.00 96.44 89 VAL A N 1
ATOM 692 C CA . VAL A 1 89 ? -3.359 -1.647 -5.350 1.00 96.44 89 VAL A CA 1
ATOM 693 C C . VAL A 1 89 ? -4.041 -2.633 -6.291 1.00 96.44 89 VAL A C 1
ATOM 695 O O . VAL A 1 89 ? -5.255 -2.841 -6.236 1.00 96.44 89 VAL A O 1
ATOM 698 N N . LYS A 1 90 ? -3.252 -3.226 -7.188 1.00 94.06 90 LYS A N 1
ATOM 699 C CA . LYS A 1 90 ? -3.720 -4.162 -8.216 1.00 94.06 90 LYS A CA 1
ATOM 700 C C . LYS A 1 90 ? -2.935 -5.462 -8.141 1.00 94.06 90 LYS A C 1
ATOM 702 O O . LYS A 1 90 ? -1.762 -5.463 -7.813 1.00 94.06 90 LYS A O 1
ATOM 707 N N . VAL A 1 91 ? -3.575 -6.568 -8.505 1.00 93.12 91 VAL A N 1
ATOM 708 C CA . VAL A 1 91 ? -2.915 -7.884 -8.613 1.00 93.12 91 VAL A CA 1
ATOM 709 C C . VAL A 1 91 ? -2.487 -8.228 -10.039 1.00 93.12 91 VAL A C 1
ATOM 711 O O . VAL A 1 91 ? -1.777 -9.202 -10.264 1.00 93.12 91 VAL A O 1
ATOM 714 N N . ARG A 1 92 ? -2.912 -7.422 -11.018 1.00 92.12 92 ARG A N 1
ATOM 715 C CA . ARG A 1 92 ? -2.541 -7.545 -12.430 1.00 92.12 92 ARG A CA 1
ATOM 716 C C . ARG A 1 92 ? -2.101 -6.181 -12.940 1.00 92.12 92 ARG A C 1
ATOM 718 O O . ARG A 1 92 ? -2.842 -5.209 -12.798 1.00 92.12 92 ARG A O 1
ATOM 725 N N . TYR A 1 93 ? -0.917 -6.137 -13.538 1.00 92.50 93 TYR A N 1
ATOM 726 C CA . TYR A 1 93 ? -0.285 -4.913 -14.022 1.00 92.50 93 TYR A CA 1
ATOM 727 C C . TYR A 1 93 ? -0.173 -4.945 -15.543 1.00 92.50 93 TYR A C 1
ATOM 729 O O . TYR A 1 93 ? 0.140 -5.979 -16.131 1.00 92.50 93 TYR A O 1
ATOM 737 N N . GLN A 1 94 ? -0.399 -3.804 -16.178 1.00 93.56 94 GLN A N 1
ATOM 738 C CA . GLN A 1 94 ? -0.236 -3.608 -17.616 1.00 93.56 94 GLN A CA 1
ATOM 739 C C . GLN A 1 94 ? 1.214 -3.281 -17.979 1.00 93.56 94 GLN A C 1
ATOM 741 O O . GLN A 1 94 ? 1.638 -3.494 -19.112 1.00 93.56 94 GLN A O 1
ATOM 746 N N . ASN A 1 95 ? 1.977 -2.720 -17.038 1.00 95.69 95 ASN A N 1
ATOM 747 C CA . ASN A 1 95 ? 3.366 -2.331 -17.243 1.00 95.69 95 ASN A CA 1
ATOM 748 C C . ASN A 1 95 ? 4.132 -2.234 -15.912 1.00 95.69 95 ASN A C 1
ATOM 750 O O . ASN A 1 95 ? 3.552 -2.235 -14.827 1.00 95.69 95 ASN A O 1
ATOM 754 N N . ARG A 1 96 ? 5.457 -2.086 -16.017 1.00 95.31 96 ARG A N 1
ATOM 755 C CA . ARG A 1 96 ? 6.365 -1.968 -14.868 1.00 95.31 96 ARG A CA 1
ATOM 756 C C . ARG A 1 9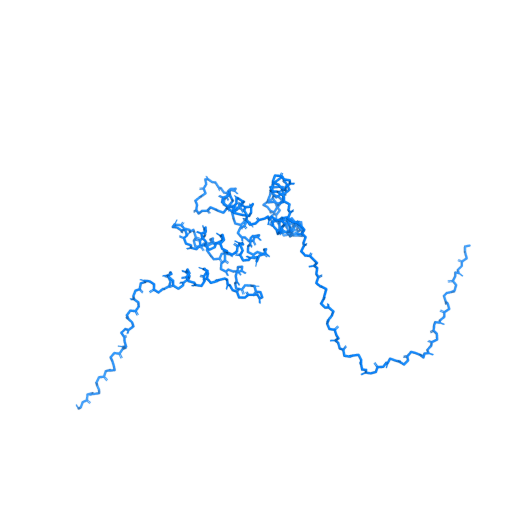6 ? 6.090 -0.745 -13.988 1.00 95.31 96 ARG A C 1
ATOM 758 O O . ARG A 1 96 ? 6.290 -0.805 -12.784 1.00 95.31 96 ARG A O 1
ATOM 765 N N . VAL A 1 97 ? 5.636 0.367 -14.568 1.00 95.94 97 VAL A N 1
ATOM 766 C CA . VAL A 1 97 ? 5.323 1.583 -13.798 1.00 95.94 97 VAL A CA 1
ATOM 767 C C . VAL A 1 97 ? 4.143 1.342 -12.864 1.00 95.94 97 VAL A C 1
ATOM 769 O O . VAL A 1 97 ? 4.150 1.805 -11.728 1.00 95.94 97 VAL A O 1
ATOM 772 N N . GLU A 1 98 ? 3.134 0.625 -13.342 1.00 95.69 98 GLU A N 1
ATOM 773 C CA . GLU A 1 98 ? 1.974 0.249 -12.547 1.00 95.69 98 GLU A CA 1
ATOM 774 C C . GLU A 1 98 ? 2.341 -0.732 -11.431 1.00 95.69 98 GLU A C 1
ATOM 776 O O . GLU A 1 98 ? 1.898 -0.534 -10.303 1.00 95.69 98 GLU A O 1
ATOM 781 N N . GLU A 1 99 ? 3.199 -1.718 -11.715 1.00 96.31 99 GLU A N 1
ATOM 782 C CA . GLU A 1 99 ? 3.744 -2.617 -10.690 1.00 96.31 99 GLU A CA 1
ATOM 783 C C . GLU A 1 99 ? 4.501 -1.833 -9.607 1.00 96.31 99 GLU A C 1
ATOM 785 O O . GLU A 1 99 ? 4.194 -1.965 -8.426 1.00 96.31 99 GLU A O 1
ATOM 790 N N . GLU A 1 100 ? 5.443 -0.964 -9.991 1.00 96.69 100 GLU A N 1
ATOM 791 C CA . GLU A 1 100 ? 6.232 -0.163 -9.044 1.00 96.69 100 GLU A CA 1
ATOM 792 C C . GLU A 1 100 ? 5.348 0.774 -8.206 1.00 96.69 100 GLU A C 1
ATOM 794 O O . GLU A 1 100 ? 5.563 0.936 -7.005 1.00 96.69 100 GLU A O 1
ATOM 799 N N . ASN A 1 101 ? 4.329 1.379 -8.819 1.00 97.19 101 ASN A N 1
ATOM 800 C CA . ASN A 1 101 ? 3.373 2.224 -8.107 1.00 97.19 101 ASN A CA 1
ATOM 801 C C . ASN A 1 101 ? 2.521 1.417 -7.117 1.00 97.19 101 ASN A C 1
ATOM 803 O O . ASN A 1 101 ? 2.270 1.893 -6.009 1.00 97.19 101 ASN A O 1
ATOM 807 N N . CYS A 1 102 ? 2.087 0.214 -7.501 1.00 97.38 102 CYS A N 1
ATOM 808 C CA . CYS A 1 102 ? 1.360 -0.694 -6.617 1.00 97.38 102 CYS A CA 1
ATOM 809 C C . CYS A 1 102 ? 2.230 -1.114 -5.433 1.00 97.38 102 CYS A C 1
ATOM 811 O O . CYS A 1 102 ? 1.795 -1.022 -4.284 1.00 97.38 102 CYS A O 1
ATOM 813 N N . ASP A 1 103 ? 3.481 -1.484 -5.702 1.00 97.19 103 ASP A N 1
ATOM 814 C CA . ASP A 1 103 ? 4.455 -1.809 -4.673 1.00 97.19 103 ASP A CA 1
ATOM 815 C C . ASP A 1 103 ? 4.590 -0.636 -3.677 1.00 97.19 103 ASP A C 1
ATOM 817 O O . ASP A 1 103 ? 4.397 -0.796 -2.468 1.00 97.19 103 ASP A O 1
ATOM 821 N N . ILE A 1 104 ? 4.868 0.578 -4.146 1.00 97.50 104 ILE A N 1
ATOM 822 C CA . ILE A 1 104 ? 5.015 1.735 -3.247 1.00 97.50 104 ILE A CA 1
ATOM 823 C C . ILE A 1 104 ? 3.722 1.998 -2.455 1.00 97.50 104 ILE A C 1
ATOM 825 O O . ILE A 1 104 ? 3.792 2.309 -1.266 1.00 97.50 104 ILE A O 1
ATOM 829 N N . MET A 1 105 ? 2.550 1.842 -3.078 1.00 97.81 105 MET A N 1
ATOM 830 C CA . MET A 1 105 ? 1.267 2.066 -2.410 1.00 97.81 105 MET A CA 1
ATOM 831 C C . MET A 1 105 ? 0.981 1.033 -1.315 1.00 97.81 105 MET A C 1
ATOM 833 O O . MET A 1 105 ? 0.494 1.408 -0.252 1.00 97.81 105 MET A O 1
ATOM 837 N N . VAL A 1 106 ? 1.309 -0.245 -1.529 1.00 97.31 106 VAL A N 1
ATOM 838 C CA . VAL A 1 106 ? 1.159 -1.280 -0.492 1.00 97.31 106 VAL A CA 1
ATOM 839 C C . VAL A 1 106 ? 2.039 -0.978 0.720 1.00 97.31 106 VAL A C 1
ATOM 841 O O . VAL A 1 106 ? 1.560 -1.070 1.850 1.00 97.31 106 VAL A O 1
ATOM 844 N N . ASP A 1 107 ? 3.284 -0.546 0.501 1.00 96.75 107 ASP A N 1
ATOM 845 C CA . ASP A 1 107 ? 4.170 -0.149 1.602 1.00 96.75 107 ASP A CA 1
ATOM 846 C C . ASP A 1 107 ? 3.635 1.087 2.325 1.00 96.75 107 ASP A C 1
ATOM 848 O O . ASP A 1 107 ? 3.678 1.156 3.554 1.00 96.75 107 ASP A O 1
ATOM 852 N N . ALA A 1 108 ? 3.123 2.067 1.575 1.00 96.88 108 ALA A N 1
ATOM 853 C CA . ALA A 1 108 ? 2.594 3.297 2.144 1.00 96.88 108 ALA A CA 1
ATOM 854 C C . ALA A 1 108 ? 1.340 3.031 2.990 1.00 96.88 108 ALA A C 1
ATOM 856 O O . ALA A 1 108 ? 1.280 3.482 4.131 1.00 96.88 108 ALA A O 1
ATOM 857 N N . LEU A 1 109 ? 0.385 2.242 2.485 1.00 96.19 109 LEU A N 1
ATOM 858 C CA . LEU A 1 109 ? -0.804 1.814 3.233 1.00 96.19 109 LEU A CA 1
ATOM 859 C C . LEU A 1 109 ? -0.427 0.999 4.475 1.00 96.19 109 LEU A C 1
ATOM 861 O O . LEU A 1 109 ? -0.947 1.257 5.559 1.00 96.19 109 LEU A O 1
ATOM 865 N N . GLY A 1 110 ? 0.527 0.074 4.339 1.00 94.50 110 GLY A N 1
ATOM 866 C CA . GLY A 1 110 ? 1.053 -0.692 5.467 1.00 94.50 110 GLY A CA 1
ATOM 867 C C . GLY A 1 110 ? 1.704 0.194 6.534 1.00 94.50 110 GLY A C 1
ATOM 868 O O . GLY A 1 110 ? 1.542 -0.053 7.722 1.00 94.50 110 GLY A O 1
ATOM 869 N N . SER A 1 111 ? 2.381 1.266 6.114 1.00 94.50 111 SER A N 1
ATOM 870 C CA . SER A 1 111 ? 3.016 2.241 7.014 1.00 94.50 111 SER A CA 1
ATOM 871 C C . SER A 1 111 ? 2.024 3.208 7.665 1.00 94.50 111 SER A C 1
ATOM 873 O O . SER A 1 111 ? 2.306 3.724 8.744 1.00 94.50 111 SER A O 1
ATOM 875 N N . VAL A 1 112 ? 0.881 3.487 7.022 1.00 93.81 112 VAL A N 1
ATOM 876 C CA . VAL A 1 112 ? -0.216 4.253 7.642 1.00 93.81 112 VAL A CA 1
ATOM 877 C C . VAL A 1 112 ? -0.789 3.473 8.818 1.00 93.81 112 VAL A C 1
ATOM 879 O O . VAL A 1 112 ? -1.032 4.053 9.874 1.00 93.81 112 VAL A O 1
ATOM 882 N N . GLY A 1 113 ? -0.973 2.165 8.637 1.00 89.81 113 GLY A N 1
ATOM 883 C CA . GLY A 1 113 ? -1.256 1.242 9.728 1.00 89.81 113 GLY A CA 1
ATOM 884 C C . GLY A 1 113 ? -2.619 1.403 10.405 1.00 89.81 113 GLY A C 1
ATOM 885 O O . GLY A 1 113 ? -2.843 0.835 11.470 1.00 89.81 113 GLY A O 1
ATOM 886 N N . THR A 1 114 ? -3.537 2.159 9.808 1.00 91.88 114 THR A N 1
ATOM 887 C CA . THR A 1 114 ? -4.915 2.263 10.296 1.00 91.88 114 THR A CA 1
ATOM 888 C C . THR A 1 114 ? -5.684 0.976 10.015 1.00 91.88 114 THR A C 1
ATOM 890 O O . THR A 1 114 ? -5.358 0.230 9.088 1.00 91.88 114 THR A O 1
ATOM 893 N N . GLU A 1 115 ? -6.740 0.729 10.787 1.00 93.19 115 GLU A N 1
ATOM 894 C CA . GLU A 1 115 ? -7.637 -0.415 10.590 1.00 93.19 115 GLU A CA 1
ATOM 895 C C . GLU A 1 115 ? -8.188 -0.465 9.156 1.00 93.19 115 GLU A C 1
ATOM 897 O O . GLU A 1 115 ? -8.100 -1.496 8.490 1.00 93.19 115 GLU A O 1
ATOM 902 N N . SER A 1 116 ? -8.637 0.672 8.615 1.00 94.38 116 SER A N 1
ATOM 903 C CA . SER A 1 116 ? -9.120 0.765 7.233 1.00 94.38 116 SER A CA 1
ATOM 904 C C . SER A 1 116 ? -8.035 0.414 6.206 1.00 94.38 116 SER A C 1
ATOM 906 O O . SER A 1 116 ? -8.304 -0.307 5.244 1.00 94.38 116 SER A O 1
ATOM 908 N N . ALA A 1 117 ? -6.791 0.872 6.400 1.00 95.12 117 ALA A N 1
ATOM 909 C CA . ALA A 1 117 ? -5.685 0.528 5.504 1.00 95.12 117 ALA A CA 1
ATOM 910 C C . ALA A 1 117 ? -5.399 -0.979 5.526 1.00 95.12 117 ALA A C 1
ATOM 912 O O . ALA A 1 117 ? -5.216 -1.590 4.468 1.00 95.12 117 ALA A O 1
ATOM 913 N N . GLN A 1 118 ? -5.419 -1.587 6.716 1.00 95.12 118 GLN A N 1
ATOM 914 C CA . GLN A 1 118 ? -5.265 -3.030 6.860 1.00 95.12 118 GLN A CA 1
ATOM 915 C C . GLN A 1 118 ? -6.411 -3.781 6.158 1.00 95.12 118 GLN A C 1
ATOM 917 O O . GLN A 1 118 ? -6.176 -4.670 5.335 1.00 95.12 118 GLN A O 1
ATOM 922 N N . LYS A 1 119 ? -7.659 -3.360 6.368 1.00 95.75 119 LYS A N 1
ATOM 923 C CA . LYS A 1 119 ? -8.836 -3.963 5.728 1.00 95.75 119 LYS A CA 1
ATOM 924 C C . LYS A 1 119 ? -8.727 -3.954 4.205 1.00 95.75 119 LYS A C 1
ATOM 926 O O . LYS A 1 119 ? -8.898 -4.992 3.561 1.00 95.75 119 LYS A O 1
ATOM 931 N N . PHE A 1 120 ? -8.366 -2.816 3.612 1.00 96.19 120 PHE A N 1
ATOM 932 C CA . PHE A 1 120 ? -8.200 -2.725 2.160 1.00 96.19 120 PHE A CA 1
ATOM 933 C C . PHE A 1 120 ? -7.047 -3.583 1.640 1.00 96.19 120 PHE A C 1
ATOM 935 O O . PHE A 1 120 ? -7.209 -4.241 0.612 1.00 96.19 120 PHE A O 1
ATOM 942 N N . LEU A 1 121 ? -5.909 -3.624 2.337 1.00 95.75 121 LEU A N 1
ATOM 943 C CA . LEU A 1 121 ? -4.790 -4.484 1.951 1.00 95.75 121 LEU A CA 1
ATOM 944 C C . LEU A 1 121 ? -5.161 -5.971 2.012 1.00 95.75 121 LEU A C 1
ATOM 946 O O . LEU A 1 121 ? -4.898 -6.703 1.059 1.00 95.75 121 LEU A O 1
ATOM 950 N N . THR A 1 122 ? -5.844 -6.399 3.072 1.00 94.94 122 THR A N 1
ATOM 951 C CA . THR A 1 122 ? -6.322 -7.780 3.222 1.00 94.94 122 THR A CA 1
ATOM 952 C C . THR A 1 122 ? -7.239 -8.169 2.063 1.00 94.94 122 THR A C 1
ATOM 954 O O . THR A 1 122 ? -7.023 -9.191 1.411 1.00 94.94 122 THR A O 1
ATOM 957 N N . LEU A 1 123 ? -8.219 -7.324 1.736 1.00 94.69 123 LEU A N 1
ATOM 958 C CA . LEU A 1 123 ? -9.165 -7.591 0.650 1.00 94.69 123 LEU A CA 1
ATOM 959 C C . LEU A 1 123 ? -8.507 -7.573 -0.738 1.00 94.69 123 LEU A C 1
ATOM 961 O O . LEU A 1 123 ? -8.826 -8.407 -1.583 1.00 94.69 123 LEU A O 1
ATOM 965 N N . LYS A 1 124 ? -7.611 -6.614 -1.000 1.00 94.62 124 LYS A N 1
ATOM 966 C CA . LYS A 1 124 ? -7.036 -6.382 -2.338 1.00 94.62 124 LYS A CA 1
ATOM 967 C C . LYS A 1 124 ? -5.798 -7.216 -2.639 1.00 94.62 124 LYS A C 1
ATOM 969 O O . LYS A 1 124 ? -5.469 -7.374 -3.811 1.00 94.62 124 LYS A O 1
ATOM 974 N N . VAL A 1 125 ? -5.101 -7.701 -1.614 1.00 94.81 125 VAL A N 1
ATOM 975 C CA . VAL A 1 125 ? -3.856 -8.460 -1.769 1.00 94.81 125 VAL A CA 1
ATOM 976 C C . VAL A 1 125 ? -4.036 -9.885 -1.275 1.00 94.81 125 VAL A C 1
ATOM 978 O O . VAL A 1 125 ? -3.861 -10.811 -2.058 1.00 94.81 125 VAL A O 1
ATOM 981 N N . LEU A 1 126 ? -4.397 -10.080 -0.005 1.00 92.25 126 LEU A N 1
ATOM 982 C CA . LEU A 1 126 ? -4.409 -11.415 0.597 1.00 92.25 126 LEU A CA 1
ATOM 983 C C . LEU A 1 126 ? -5.552 -12.288 0.068 1.00 92.25 126 LEU A C 1
ATOM 985 O O . LEU A 1 126 ? -5.328 -13.438 -0.297 1.00 92.25 126 LEU A O 1
ATOM 989 N N . LYS A 1 127 ? -6.763 -11.726 -0.014 1.00 92.25 127 LYS A N 1
ATOM 990 C CA . LYS A 1 127 ? -7.957 -12.416 -0.531 1.00 92.25 127 LYS A CA 1
ATOM 991 C C . LYS A 1 127 ? -8.088 -12.366 -2.058 1.00 92.25 127 LYS A C 1
ATOM 993 O O . LYS A 1 127 ? -9.009 -12.962 -2.612 1.00 92.25 127 LYS A O 1
ATOM 998 N N . ALA A 1 128 ? -7.201 -11.656 -2.751 1.00 91.88 128 ALA A N 1
ATOM 999 C CA . ALA A 1 128 ? -7.306 -11.477 -4.191 1.00 91.88 128 ALA A CA 1
ATOM 1000 C C . ALA A 1 128 ? -6.743 -12.678 -4.963 1.00 91.88 128 ALA A C 1
ATOM 1002 O O . ALA A 1 128 ? -5.587 -13.073 -4.807 1.00 91.88 128 ALA A O 1
ATOM 1003 N N . GLU A 1 129 ? -7.557 -13.230 -5.861 1.00 88.06 129 GLU A N 1
ATOM 1004 C CA . GLU A 1 129 ? -7.146 -14.343 -6.710 1.00 88.06 129 GLU A CA 1
ATOM 1005 C C . GLU A 1 129 ? -6.015 -13.928 -7.666 1.00 88.06 129 GLU A C 1
ATOM 1007 O O . GLU A 1 129 ? -6.105 -12.936 -8.397 1.00 88.06 129 GLU A O 1
ATOM 1012 N N . GLY A 1 130 ? -4.936 -14.714 -7.678 1.00 86.56 130 GLY A N 1
ATOM 1013 C CA . GLY A 1 130 ? -3.773 -14.459 -8.526 1.00 86.56 130 GLY A CA 1
ATOM 1014 C C . GLY A 1 130 ? -2.878 -13.315 -8.044 1.00 86.56 130 GLY A C 1
ATOM 1015 O O . GLY A 1 130 ? -2.068 -12.825 -8.830 1.00 86.56 130 GLY A O 1
ATOM 1016 N N . ALA A 1 131 ? -2.998 -12.889 -6.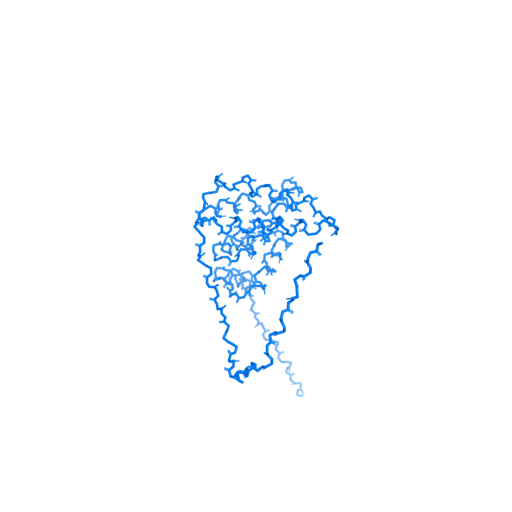780 1.00 90.06 131 ALA A N 1
ATOM 1017 C CA . ALA A 1 131 ? -2.053 -11.959 -6.174 1.00 90.06 131 ALA A CA 1
ATOM 1018 C C . ALA A 1 131 ? -0.608 -12.493 -6.272 1.00 90.06 131 ALA A C 1
ATOM 1020 O O . ALA A 1 131 ? -0.340 -13.625 -5.856 1.00 90.06 131 ALA A O 1
ATOM 1021 N N . PRO A 1 132 ? 0.352 -11.706 -6.795 1.00 91.56 132 PRO A N 1
ATOM 1022 C CA . PRO A 1 132 ? 1.748 -12.121 -6.828 1.00 91.56 132 PRO A CA 1
ATOM 1023 C C . PRO A 1 132 ? 2.283 -12.359 -5.412 1.00 91.56 132 PRO A C 1
ATOM 1025 O O . PRO A 1 132 ? 2.086 -11.525 -4.528 1.00 91.56 132 PRO A O 1
ATOM 1028 N N . ALA A 1 133 ? 3.045 -13.439 -5.207 1.00 92.00 133 ALA A N 1
ATOM 1029 C CA . ALA A 1 133 ? 3.621 -13.771 -3.897 1.00 92.00 133 ALA A CA 1
ATOM 1030 C C . ALA A 1 133 ? 4.447 -12.614 -3.302 1.00 92.00 133 ALA A C 1
ATOM 1032 O O . ALA A 1 133 ? 4.365 -12.341 -2.108 1.00 92.00 133 ALA A O 1
ATOM 1033 N N . LYS A 1 134 ? 5.174 -11.873 -4.151 1.00 94.12 134 LYS A N 1
ATOM 1034 C CA . LYS A 1 134 ? 5.912 -10.656 -3.777 1.00 94.12 134 LYS A CA 1
ATOM 1035 C C . LYS A 1 134 ? 5.002 -9.592 -3.147 1.00 94.12 134 LYS A C 1
ATOM 1037 O O . LYS A 1 134 ? 5.396 -8.953 -2.176 1.00 94.12 134 LYS A O 1
ATOM 1042 N N . LEU A 1 135 ? 3.795 -9.399 -3.681 1.00 94.00 135 LEU A N 1
ATOM 1043 C CA . LEU A 1 135 ? 2.854 -8.397 -3.182 1.00 94.00 135 LEU A CA 1
ATOM 1044 C C . LEU A 1 135 ? 2.290 -8.809 -1.817 1.00 94.00 135 LEU A C 1
ATOM 1046 O O . LEU A 1 135 ? 2.298 -8.007 -0.883 1.00 94.00 135 LEU A O 1
ATOM 1050 N N . ALA A 1 136 ? 1.885 -10.077 -1.683 1.00 93.75 136 ALA A N 1
ATOM 1051 C CA . ALA A 1 136 ? 1.436 -10.645 -0.412 1.00 93.75 136 ALA A CA 1
ATOM 1052 C C . ALA A 1 136 ? 2.537 -10.576 0.655 1.00 93.75 136 ALA A C 1
ATOM 1054 O O . ALA A 1 136 ? 2.280 -10.148 1.776 1.00 93.75 136 ALA A O 1
ATOM 1055 N N . GLN A 1 137 ? 3.782 -10.901 0.298 1.00 93.88 137 GLN A N 1
ATOM 1056 C CA . GLN A 1 137 ? 4.923 -10.794 1.204 1.00 93.88 137 GLN A CA 1
ATOM 1057 C C . GLN A 1 137 ? 5.132 -9.360 1.706 1.00 93.88 137 GLN A C 1
ATOM 1059 O O . GLN A 1 137 ? 5.355 -9.165 2.898 1.00 93.88 137 GLN A O 1
ATOM 1064 N N . ARG A 1 138 ? 5.046 -8.351 0.831 1.00 94.38 138 ARG A N 1
ATOM 1065 C CA . ARG A 1 138 ? 5.211 -6.940 1.229 1.00 94.38 138 ARG A CA 1
ATOM 1066 C C . ARG A 1 138 ? 4.108 -6.482 2.180 1.00 94.38 138 ARG A C 1
ATOM 1068 O O . ARG A 1 138 ? 4.403 -5.816 3.168 1.00 94.38 138 ARG A O 1
ATOM 1075 N N . MET A 1 139 ? 2.871 -6.915 1.938 1.00 94.25 139 MET A N 1
ATOM 1076 C CA . MET A 1 139 ? 1.772 -6.708 2.880 1.00 94.25 139 MET A CA 1
ATOM 1077 C C . MET A 1 139 ? 2.040 -7.401 4.227 1.00 94.25 139 MET A C 1
ATOM 1079 O O . MET A 1 139 ? 1.896 -6.782 5.270 1.00 94.25 139 MET A O 1
ATOM 1083 N N . LEU A 1 140 ? 2.472 -8.663 4.236 1.00 92.94 140 LEU A N 1
ATOM 1084 C CA . LEU A 1 140 ? 2.753 -9.379 5.487 1.00 92.94 140 LEU A CA 1
ATOM 1085 C C . LEU A 1 140 ? 3.885 -8.719 6.288 1.00 92.94 140 LEU A C 1
ATOM 1087 O O . LEU A 1 140 ? 3.780 -8.604 7.506 1.00 92.94 140 LEU A O 1
ATOM 1091 N N . ILE A 1 141 ? 4.936 -8.239 5.611 1.00 91.44 141 ILE A N 1
ATOM 1092 C CA . ILE A 1 141 ? 6.048 -7.512 6.243 1.00 91.44 141 ILE A CA 1
ATOM 1093 C C . ILE A 1 141 ? 5.548 -6.258 6.964 1.00 91.44 141 ILE A C 1
ATOM 1095 O O . ILE A 1 141 ? 6.021 -5.969 8.066 1.00 91.44 141 ILE A O 1
ATOM 1099 N N . SER A 1 142 ? 4.601 -5.517 6.381 1.00 88.06 142 SER A N 1
ATOM 1100 C CA . SER A 1 142 ? 4.092 -4.315 7.041 1.00 88.06 142 SER A CA 1
ATOM 1101 C C . SER A 1 142 ? 3.322 -4.650 8.317 1.00 88.06 142 SER A C 1
ATOM 1103 O O . SER A 1 142 ? 3.526 -3.968 9.314 1.00 88.06 142 SER A O 1
ATOM 1105 N N . TYR A 1 143 ? 2.564 -5.749 8.335 1.00 86.38 143 TYR A N 1
ATOM 1106 C CA . TYR A 1 143 ? 1.746 -6.173 9.477 1.00 86.38 143 TYR A CA 1
ATOM 1107 C C . TYR A 1 143 ? 2.581 -6.685 10.649 1.00 86.38 143 TYR A C 1
ATOM 1109 O O . TYR A 1 143 ? 2.342 -6.310 11.794 1.00 86.38 143 TYR A O 1
ATOM 1117 N N . VAL A 1 144 ? 3.602 -7.504 10.382 1.00 84.38 144 VAL A N 1
ATOM 1118 C CA . VAL A 1 144 ? 4.487 -8.017 11.449 1.00 84.38 144 VAL A CA 1
ATOM 1119 C C . VAL A 1 144 ? 5.374 -6.931 12.061 1.00 84.38 144 VAL A C 1
ATOM 1121 O O . VAL A 1 144 ? 5.952 -7.136 13.124 1.00 84.38 144 VAL A O 1
ATOM 1124 N N . SER A 1 145 ? 5.496 -5.782 11.392 1.00 82.81 145 SER A N 1
ATOM 1125 C CA . SER A 1 145 ? 6.281 -4.637 11.863 1.00 82.81 145 SER A CA 1
ATOM 1126 C C . SER A 1 145 ? 5.456 -3.654 12.703 1.00 82.81 145 SER A C 1
ATOM 1128 O O . SER A 1 145 ? 5.996 -2.648 13.167 1.00 82.81 145 SER A O 1
ATOM 1130 N N . MET A 1 146 ? 4.154 -3.904 12.880 1.00 84.25 146 MET A N 1
ATOM 1131 C CA . MET A 1 146 ? 3.257 -3.014 13.615 1.00 84.25 146 MET A CA 1
ATOM 1132 C C . MET A 1 146 ? 3.386 -3.222 15.122 1.00 84.25 146 MET A C 1
ATOM 1134 O O . MET A 1 146 ? 3.595 -4.329 15.611 1.00 84.25 146 MET A O 1
ATOM 1138 N N . THR A 1 147 ? 3.221 -2.138 15.878 1.00 83.62 147 THR A N 1
ATOM 1139 C CA . THR A 1 147 ? 3.143 -2.190 17.345 1.00 83.62 147 THR A CA 1
ATOM 1140 C C . THR A 1 147 ? 1.753 -2.582 17.846 1.00 83.62 147 THR A C 1
ATOM 1142 O O . THR A 1 147 ? 1.602 -2.947 19.009 1.00 83.62 147 THR A O 1
ATOM 1145 N N . THR A 1 148 ? 0.740 -2.490 16.986 1.00 82.44 148 THR A N 1
ATOM 1146 C CA . THR A 1 148 ? -0.637 -2.911 17.247 1.00 82.44 148 THR A CA 1
ATOM 1147 C C . THR A 1 148 ? -0.897 -4.279 16.622 1.00 82.44 148 THR A C 1
ATOM 1149 O O . THR A 1 148 ? -0.336 -4.564 15.561 1.00 82.44 148 THR A O 1
ATOM 1152 N N . PRO A 1 149 ? -1.755 -5.116 17.228 1.00 87.31 149 PRO A N 1
ATOM 1153 C CA . PRO A 1 149 ? -2.138 -6.380 16.618 1.00 87.31 149 PRO A CA 1
ATOM 1154 C C . PRO A 1 149 ? -2.817 -6.149 15.253 1.00 87.31 149 PRO A C 1
ATOM 1156 O O . PRO A 1 149 ? -3.490 -5.126 15.076 1.00 87.31 149 PRO A O 1
ATOM 1159 N N . PRO A 1 150 ? -2.653 -7.080 14.296 1.00 91.38 150 PRO A N 1
ATOM 1160 C CA . PRO A 1 150 ? -3.429 -7.085 13.064 1.00 91.38 150 PRO A CA 1
ATOM 1161 C C . PRO A 1 150 ? -4.938 -7.118 13.312 1.00 91.38 150 PRO A C 1
ATOM 1163 O O . PRO A 1 150 ? -5.394 -7.666 14.314 1.00 91.38 150 PRO A O 1
ATOM 1166 N N . ILE A 1 151 ? -5.706 -6.577 12.369 1.00 93.25 151 ILE A N 1
ATOM 1167 C CA . ILE A 1 151 ? -7.174 -6.617 12.416 1.00 93.25 151 ILE A CA 1
ATOM 1168 C C . ILE A 1 151 ? -7.715 -8.047 12.248 1.00 93.25 151 ILE A C 1
ATOM 1170 O O . ILE A 1 151 ? -7.093 -8.886 11.594 1.00 93.25 151 ILE A O 1
ATOM 1174 N N . GLU A 1 152 ? -8.914 -8.302 12.772 1.00 92.69 152 GLU A N 1
ATOM 1175 C CA . GLU A 1 152 ? -9.557 -9.623 12.720 1.00 92.69 152 GLU A CA 1
ATOM 1176 C C . GLU A 1 152 ? -9.727 -10.135 11.281 1.00 92.69 152 GLU A C 1
ATOM 1178 O O . GLU A 1 152 ? -9.366 -11.271 10.987 1.00 92.69 152 GLU A O 1
ATOM 1183 N N . ASP A 1 153 ? -10.155 -9.267 10.351 1.00 90.88 153 ASP A N 1
ATOM 1184 C CA . ASP A 1 153 ? -10.324 -9.608 8.928 1.00 90.88 153 ASP A CA 1
ATOM 1185 C C . ASP A 1 153 ? -9.063 -10.251 8.326 1.00 90.88 153 ASP A C 1
ATOM 1187 O O . ASP A 1 153 ? -9.152 -11.146 7.481 1.00 90.88 153 ASP A O 1
ATOM 1191 N N . PHE A 1 154 ? -7.882 -9.793 8.751 1.00 92.75 154 PHE A N 1
ATOM 1192 C CA . PHE A 1 154 ? -6.600 -10.331 8.311 1.00 92.75 154 PHE A CA 1
ATOM 1193 C C . PHE A 1 154 ? -6.310 -11.699 8.926 1.00 92.75 154 PHE A C 1
ATOM 1195 O O . PHE A 1 154 ? -5.879 -12.603 8.210 1.00 92.75 154 PHE A O 1
ATOM 1202 N N . LEU A 1 155 ? -6.549 -11.859 10.230 1.00 92.94 155 LEU A N 1
ATOM 1203 C CA . LEU A 1 155 ? -6.335 -13.127 10.928 1.00 92.94 155 LEU A CA 1
ATOM 1204 C C . LEU A 1 155 ? -7.236 -14.214 10.344 1.00 92.94 155 LEU A C 1
ATOM 1206 O O . LEU A 1 155 ? -6.732 -15.254 9.921 1.00 92.94 155 LEU A O 1
ATOM 1210 N N . THR A 1 156 ? -8.529 -13.922 10.187 1.00 92.12 156 THR A N 1
ATOM 1211 C CA . THR A 1 156 ? -9.481 -14.826 9.535 1.00 92.12 156 THR A CA 1
ATOM 1212 C C . THR A 1 156 ? -9.037 -15.168 8.111 1.00 92.12 156 THR A C 1
ATOM 1214 O O . THR A 1 156 ? -9.069 -16.330 7.718 1.00 92.12 156 THR A O 1
ATOM 1217 N N . ALA A 1 157 ? -8.563 -14.188 7.331 1.00 91.38 157 ALA A N 1
ATOM 1218 C CA . ALA A 1 157 ? -8.075 -14.442 5.975 1.00 91.38 157 ALA A CA 1
ATOM 1219 C C . ALA A 1 157 ? -6.864 -15.390 5.950 1.00 91.38 157 ALA A C 1
ATOM 1221 O O . ALA A 1 157 ? -6.785 -16.266 5.088 1.00 91.38 157 ALA A O 1
ATOM 1222 N N . ILE A 1 158 ? -5.915 -15.226 6.877 1.00 90.94 158 ILE A N 1
ATOM 1223 C CA . ILE A 1 158 ? -4.770 -16.135 6.999 1.00 90.94 158 ILE A CA 1
ATOM 1224 C C . ILE A 1 158 ? -5.234 -17.529 7.401 1.00 90.94 158 ILE A C 1
ATOM 1226 O O . ILE A 1 158 ? -4.788 -18.505 6.800 1.00 90.94 158 ILE A O 1
ATOM 1230 N N . GLU A 1 159 ? -6.123 -17.633 8.385 1.00 90.50 159 GLU A N 1
ATOM 1231 C CA . GLU A 1 159 ? -6.644 -18.920 8.835 1.00 90.50 159 GLU A CA 1
ATOM 1232 C C . GLU A 1 159 ? -7.348 -19.663 7.699 1.00 90.50 159 GLU A C 1
ATOM 1234 O O . GLU A 1 159 ? -7.065 -20.836 7.452 1.00 90.50 159 GLU A O 1
ATOM 1239 N N . GLU A 1 160 ? -8.187 -18.960 6.938 1.00 89.69 160 GLU A N 1
ATOM 1240 C CA . GLU A 1 160 ? -8.827 -19.497 5.742 1.00 89.69 160 GLU A CA 1
ATOM 1241 C C . GLU A 1 160 ? -7.771 -20.003 4.739 1.00 89.69 160 GLU A C 1
ATOM 1243 O O . GLU A 1 160 ? -7.837 -21.140 4.266 1.00 89.69 160 GLU A O 1
ATOM 1248 N N . ILE A 1 161 ? -6.744 -19.213 4.433 1.00 86.00 161 ILE A N 1
ATOM 1249 C CA . ILE A 1 161 ? -5.718 -19.609 3.456 1.00 86.00 161 ILE A CA 1
ATOM 1250 C C . ILE A 1 161 ? -4.899 -20.817 3.939 1.00 86.00 161 ILE A C 1
ATOM 1252 O O . ILE A 1 161 ? -4.598 -21.719 3.150 1.00 86.00 161 ILE A O 1
ATOM 1256 N N . CYS A 1 162 ? -4.534 -20.848 5.219 1.00 85.06 162 CYS A N 1
ATOM 1257 C CA . CYS A 1 162 ? -3.665 -21.871 5.789 1.00 85.06 162 CYS A CA 1
ATOM 1258 C C . CYS A 1 162 ? -4.402 -23.176 6.124 1.00 85.06 162 CYS A C 1
ATOM 1260 O O . CYS A 1 162 ? -3.803 -24.246 5.996 1.00 85.06 162 CYS A O 1
ATOM 1262 N N . PHE A 1 163 ? -5.677 -23.111 6.522 1.00 83.62 163 PHE A N 1
ATOM 1263 C CA . PHE A 1 163 ? -6.394 -24.241 7.127 1.00 83.62 163 PHE A CA 1
ATOM 1264 C C . PHE A 1 163 ? -7.665 -24.686 6.381 1.00 83.62 163 PHE A C 1
ATOM 1266 O O . PHE A 1 163 ? -8.187 -25.755 6.692 1.00 83.62 163 PHE A O 1
ATOM 1273 N N . THR A 1 164 ? -8.138 -23.976 5.344 1.00 67.44 164 THR A N 1
ATOM 1274 C CA . THR A 1 164 ? -9.330 -24.418 4.569 1.00 67.44 164 THR A CA 1
ATOM 1275 C C . THR A 1 164 ? -9.060 -25.654 3.695 1.00 67.44 164 THR A C 1
ATOM 1277 O O . THR A 1 164 ? -9.987 -26.335 3.255 1.00 67.44 164 THR A O 1
ATOM 1280 N N . LYS A 1 165 ? -7.794 -26.044 3.490 1.00 54.50 165 LYS A N 1
ATOM 1281 C CA . LYS A 1 165 ? -7.476 -27.426 3.102 1.00 54.50 165 LYS A CA 1
ATOM 1282 C C . LYS A 1 165 ? -7.413 -28.258 4.373 1.00 54.50 165 LYS A C 1
ATOM 1284 O O . LYS A 1 165 ? -6.410 -28.172 5.065 1.00 54.50 165 LYS A O 1
ATOM 1289 N N . ASN A 1 166 ? -8.450 -29.061 4.636 1.00 46.00 166 ASN A N 1
ATOM 1290 C CA . ASN A 1 166 ? -8.503 -30.085 5.686 1.00 46.00 166 ASN A CA 1
ATOM 1291 C C . ASN A 1 166 ? -7.120 -30.699 5.968 1.00 46.00 166 ASN A C 1
ATOM 1293 O O . ASN A 1 166 ? -6.724 -31.681 5.331 1.00 46.00 166 ASN A O 1
ATOM 1297 N N . VAL A 1 167 ? -6.394 -30.156 6.945 1.00 45.47 167 VAL A N 1
ATOM 1298 C CA . VAL A 1 167 ? -5.241 -30.834 7.526 1.00 45.47 167 VAL A CA 1
ATOM 1299 C C . VAL A 1 167 ? -5.835 -31.856 8.479 1.00 45.47 167 VAL A C 1
ATOM 1301 O O . VAL A 1 167 ? -5.925 -31.652 9.685 1.00 45.47 167 VAL A O 1
ATOM 1304 N N . GLY A 1 168 ? -6.306 -32.965 7.909 1.00 42.97 168 GLY A N 1
ATOM 1305 C CA . GLY A 1 168 ? -6.495 -34.191 8.660 1.00 42.97 168 GLY A CA 1
ATOM 1306 C C . GLY A 1 168 ? -5.118 -34.629 9.133 1.00 42.97 168 GLY A C 1
ATOM 1307 O O . GLY A 1 168 ? -4.413 -35.336 8.414 1.00 42.97 168 GLY A O 1
ATOM 1308 N N . TYR A 1 169 ? -4.705 -34.153 10.305 1.00 44.19 169 TYR A N 1
ATOM 1309 C CA . TYR A 1 169 ? -3.501 -34.628 10.961 1.00 44.19 169 TYR A CA 1
ATOM 1310 C C . TYR A 1 169 ? -3.741 -36.098 11.315 1.00 44.19 169 TYR A C 1
ATOM 1312 O O . TYR A 1 169 ? -4.396 -36.419 12.304 1.00 44.19 169 TYR A O 1
ATOM 1320 N N . LYS A 1 170 ? -3.278 -37.012 10.456 1.00 45.28 170 LYS A N 1
ATOM 1321 C CA . LYS A 1 170 ? -3.142 -38.414 10.838 1.00 45.28 170 LYS A CA 1
ATOM 1322 C C . LYS A 1 170 ? -1.950 -38.483 11.775 1.00 45.28 170 LYS A C 1
ATOM 1324 O O . LYS A 1 170 ? -0.815 -38.313 11.337 1.00 45.28 170 LYS A O 1
ATOM 1329 N N . GLU A 1 171 ? -2.234 -38.714 13.052 1.00 49.72 171 GLU A N 1
ATOM 1330 C CA . GLU A 1 171 ? -1.231 -39.161 14.012 1.00 49.72 171 GLU A CA 1
ATOM 1331 C C . GLU A 1 171 ? -0.396 -40.277 13.360 1.00 49.72 171 GLU A C 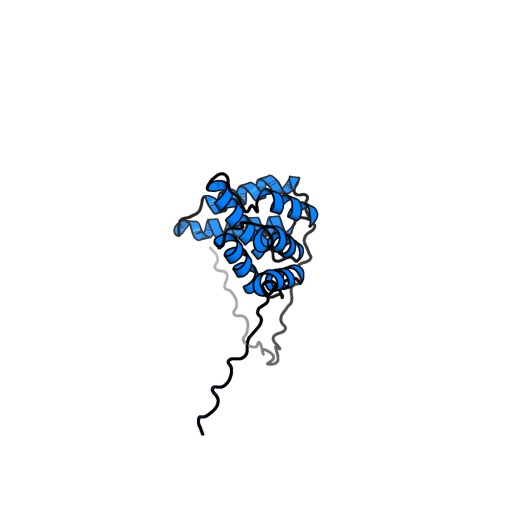1
ATOM 1333 O O . GLU A 1 171 ? -0.975 -41.213 12.791 1.00 49.72 171 GLU A O 1
ATOM 1338 N N . PRO A 1 172 ? 0.944 -40.200 13.381 1.00 50.12 172 PRO A N 1
ATOM 1339 C CA . PRO A 1 172 ? 1.750 -41.323 12.946 1.00 50.12 172 PRO A CA 1
ATOM 1340 C C . PRO A 1 172 ? 1.415 -42.506 13.856 1.00 50.12 172 PRO A C 1
ATOM 1342 O O . PRO A 1 172 ? 1.652 -42.455 15.064 1.00 50.12 172 PRO A O 1
ATOM 1345 N N . MET A 1 173 ? 0.828 -43.560 13.276 1.00 54.41 173 MET A N 1
ATOM 1346 C CA . MET A 1 173 ? 0.636 -44.837 13.959 1.00 54.41 173 MET A CA 1
ATOM 1347 C C . MET A 1 173 ? 1.978 -45.239 14.566 1.00 54.41 173 MET A C 1
ATOM 1349 O O . MET A 1 173 ? 2.950 -45.453 13.838 1.00 54.41 173 MET A O 1
ATOM 1353 N N . ARG A 1 174 ? 2.035 -45.317 15.901 1.00 55.59 174 ARG A N 1
ATOM 1354 C CA . ARG A 1 174 ? 3.165 -45.934 16.595 1.00 55.59 174 ARG A CA 1
ATOM 1355 C C . ARG A 1 174 ? 3.315 -47.336 16.019 1.00 55.59 174 ARG A C 1
ATOM 1357 O O . ARG A 1 174 ? 2.353 -48.103 16.028 1.00 55.59 174 ARG A O 1
ATOM 1364 N N . ALA A 1 175 ? 4.492 -47.631 15.471 1.00 55.75 175 ALA A N 1
ATOM 1365 C CA . ALA A 1 175 ? 4.836 -48.985 15.080 1.00 55.75 175 ALA A CA 1
ATOM 1366 C C . ALA A 1 175 ? 4.604 -49.878 16.303 1.00 55.75 175 ALA A C 1
ATOM 1368 O O . ALA A 1 175 ? 5.133 -49.599 17.377 1.00 55.75 175 ALA A O 1
ATOM 1369 N N . ALA A 1 176 ? 3.734 -50.874 16.154 1.00 59.56 176 ALA A N 1
ATOM 1370 C CA . ALA A 1 176 ? 3.541 -51.883 17.176 1.00 59.56 176 ALA A CA 1
ATOM 1371 C C . ALA A 1 176 ? 4.884 -52.585 17.401 1.00 59.56 176 ALA A C 1
ATOM 1373 O O . ALA A 1 176 ? 5.516 -53.025 16.437 1.00 59.56 176 ALA A O 1
ATOM 1374 N N . ASP A 1 177 ? 5.312 -52.649 18.659 1.00 55.72 177 ASP A N 1
ATOM 1375 C CA . ASP A 1 177 ? 6.488 -53.409 19.057 1.00 55.72 177 ASP A CA 1
ATOM 1376 C C . ASP A 1 177 ? 6.303 -54.877 18.631 1.00 55.72 177 ASP A C 1
ATOM 1378 O O . ASP A 1 177 ? 5.264 -55.474 18.943 1.00 55.72 177 ASP A O 1
ATOM 1382 N N . PRO A 1 178 ? 7.261 -55.474 17.901 1.00 59.91 178 PRO A N 1
ATOM 1383 C CA . PRO A 1 178 ? 7.214 -56.897 17.606 1.00 59.91 178 PRO A CA 1
ATOM 1384 C C . PRO A 1 178 ? 7.425 -57.693 18.902 1.00 59.91 178 PRO A C 1
ATOM 1386 O O . PRO A 1 178 ? 8.415 -57.485 19.605 1.00 59.91 178 PRO A O 1
ATOM 1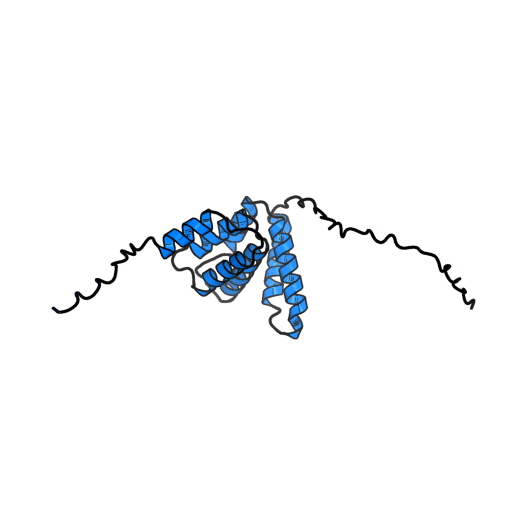389 N N . GLN A 1 179 ? 6.464 -58.574 19.206 1.00 56.06 179 GLN A N 1
ATOM 1390 C CA . GLN A 1 179 ? 6.560 -59.608 20.245 1.00 56.06 179 GLN A CA 1
ATOM 1391 C C . GLN A 1 179 ? 7.567 -60.693 19.869 1.00 56.06 179 GLN A C 1
ATOM 1393 O O . GLN A 1 179 ? 7.634 -61.040 18.666 1.00 56.06 179 GLN A O 1
#

Sequence (179 aa):
MTFVRKKPLSDDVILPSNLTSGSLIVVQPEQPDLPLEGLQEDIIGNLTCVRKHQTKDQSRTRSTCFLQLVKLIRRLSEADLGALSSRFVKVRYQNRVEEENCDIMVDALGSVGTESAQKFLTLKVLKAEGAPAKLAQRMLISYVSMTTPPIEDFLTAIEEICFTKNVGYKEPMRAADPQ

Organism: Branchiostoma lanceolatum (NCBI:txid7740)

Secondary structure (DSSP, 8-state):
-----PPPP-S-----TT---------PPPPPP--HHHHHHHHHHHHHHHHH--SSTTHHHHHHHHHHHHHHHTTS-HHHHHHHHHHH--SS-SSHHHHHHHHHHHHHHHHH--HHHHHHHIIIIISSTT--HHHHHHHHHHHHT-SSPPPHHHHHHHHHHHHSS-------PPPPPP-

pLDDT: mean 81.7, std 20.02, range [36.0, 98.25]

InterPro domains:
  IPR001747 Vitellogenin, N-terminal [PF01347] (54-168)
  IPR011030 Lipovitellin-phosvitin complex, superhelical domain [G3DSA:1.25.10.20] (36-176)
  IPR011030 Lipovitellin-phosvitin complex, superhelical domain [SSF48431] (43-166)

Foldseek 3Di:
DDDDDDDDDDPDDPDPPDPPPDDDPPPDPQDAADECVVCVVLLVVLLVQLVVQDDPVSVVSNVVSLVSNLVSLLRHDLVRVLVVLVVQQAQDDPDPSSVSSNLSVLLSLLVNVDLSSLLSLCVRALVDPNRPPVSVVSNVVSQVPDPDHRDPSNVVSVCCVPPVPPPPPDDPPDPPDDD

Radius of gyration: 25.62 Å; chains: 1; bounding box: 48×106×62 Å